Protein AF-A0A851SDL1-F1 (afdb_monomer_lite)

Secondary structure (DSSP, 8-state):
-EE-TTS-EEE--SS-S--------SSSS--EE----SS-TTSPPP-------PPPPPP---TT-HHHHHHHHHHHHHHHHHHHHHHHHHHHHHHHHHHH-

InterPro domains:
  IPR009038 GOLD domain [PF01105] (2-100)
  IPR009038 GOLD domain [PS50866] (1-53)
  IPR009038 GOLD domain [SM01190] (1-100)
  IPR015720 Transmembrane emp24 domain-containing protein [PTHR22811] (2-101)
  IPR036598 GOLD domain superfamily [SSF101576] (8-58)

Radius of gyration: 18.57 Å; chains: 1; bounding box: 46×24×51 Å

Organism: Certhia familiaris (NCBI:txid73333)

Sequence (101 aa):
QITGPDNKGIYKGDRESSGKYTFAAHMDGTYKFCFSNRMSTMTPKIVMFTIDIGEAPKGQDMETEAHQNKLEEMINELAVAMTAVKHEQEYMEVRERIHRA

Structure (mmCIF, N/CA/C/O backbone):
data_AF-A0A851SDL1-F1
#
_entry.id   AF-A0A851SDL1-F1
#
loop_
_atom_site.group_PDB
_atom_site.id
_atom_site.type_symbol
_atom_site.label_atom_id
_atom_site.label_alt_id
_atom_site.label_comp_id
_atom_site.label_asym_id
_atom_site.label_entity_id
_atom_site.label_seq_id
_atom_site.pdbx_PDB_ins_code
_atom_site.Cartn_x
_atom_site.Cartn_y
_atom_site.Cartn_z
_atom_site.occupancy
_atom_site.B_iso_or_equiv
_atom_site.auth_seq_id
_atom_site.auth_comp_id
_atom_site.auth_asym_id
_atom_site.auth_atom_id
_atom_site.pdbx_PDB_model_num
ATOM 1 N N . GLN A 1 1 ? -1.380 0.062 -9.451 1.00 93.94 1 GLN A N 1
ATOM 2 C CA . GLN A 1 1 ? -2.851 -0.027 -9.290 1.00 93.94 1 GLN A CA 1
ATOM 3 C C . GLN A 1 1 ? -3.160 -0.417 -7.855 1.00 93.94 1 GLN A C 1
ATOM 5 O O . GLN A 1 1 ? -2.455 -1.260 -7.317 1.00 93.94 1 GLN A O 1
ATOM 10 N N . ILE A 1 2 ? -4.197 0.173 -7.266 1.00 96.38 2 ILE A N 1
ATOM 11 C CA . ILE A 1 2 ? -4.714 -0.150 -5.933 1.00 96.38 2 ILE A CA 1
ATOM 12 C C . ILE A 1 2 ? -6.164 -0.610 -6.099 1.00 96.38 2 ILE A C 1
ATOM 14 O O . ILE A 1 2 ? -6.939 0.046 -6.802 1.00 96.38 2 ILE A O 1
ATOM 18 N N . THR A 1 3 ? -6.525 -1.737 -5.492 1.00 97.50 3 THR A N 1
ATOM 19 C CA . THR A 1 3 ? -7.894 -2.274 -5.511 1.00 97.50 3 THR A CA 1
ATOM 20 C C . THR A 1 3 ? -8.387 -2.560 -4.103 1.00 97.50 3 THR A C 1
ATOM 22 O O . THR A 1 3 ? -7.625 -3.089 -3.291 1.00 97.50 3 THR A O 1
ATOM 25 N N . GLY A 1 4 ? -9.651 -2.237 -3.845 1.00 96.00 4 GLY A N 1
ATOM 26 C CA . GLY A 1 4 ? -10.315 -2.515 -2.578 1.00 96.00 4 GLY A CA 1
ATOM 27 C C . GLY A 1 4 ? -10.751 -3.977 -2.418 1.00 96.00 4 GLY A C 1
ATOM 28 O O . GLY A 1 4 ? -10.596 -4.774 -3.354 1.00 96.00 4 GLY A O 1
ATOM 29 N N . PRO A 1 5 ? -11.320 -4.323 -1.249 1.00 97.12 5 PRO A N 1
ATOM 30 C CA . PRO A 1 5 ? -11.781 -5.680 -0.932 1.00 97.12 5 PRO A CA 1
ATOM 31 C C . PRO A 1 5 ? -12.901 -6.180 -1.858 1.00 97.12 5 PRO A C 1
ATOM 33 O O . PRO A 1 5 ? -13.023 -7.371 -2.129 1.00 97.12 5 PRO A O 1
AT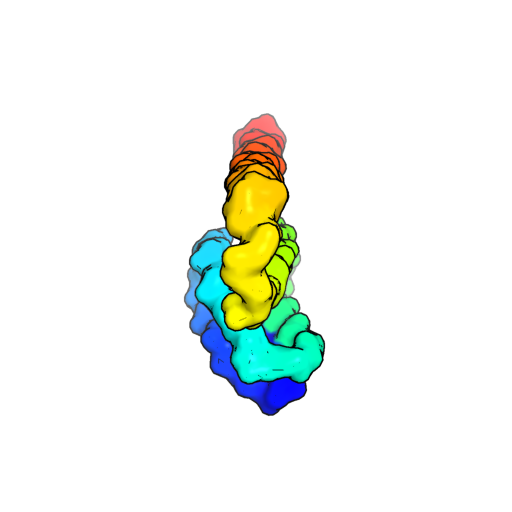OM 36 N N . ASP A 1 6 ? -13.680 -5.252 -2.406 1.00 96.25 6 ASP A N 1
ATOM 37 C CA . ASP A 1 6 ? -14.735 -5.444 -3.406 1.00 96.25 6 ASP A CA 1
ATOM 38 C C . ASP A 1 6 ? -14.206 -5.599 -4.848 1.00 96.25 6 ASP A C 1
ATOM 40 O O . ASP A 1 6 ? -14.982 -5.611 -5.803 1.00 96.25 6 ASP A O 1
ATOM 44 N N . ASN A 1 7 ? -12.884 -5.697 -5.032 1.00 93.75 7 ASN A N 1
ATOM 45 C CA . ASN A 1 7 ? -12.189 -5.635 -6.322 1.00 93.75 7 ASN A CA 1
ATOM 46 C C . ASN A 1 7 ? -12.394 -4.323 -7.097 1.00 93.75 7 ASN A C 1
ATOM 48 O O . ASN A 1 7 ? -12.007 -4.231 -8.269 1.00 93.75 7 ASN A O 1
ATOM 52 N N . LYS A 1 8 ? -12.938 -3.277 -6.467 1.00 94.62 8 LYS A N 1
ATOM 53 C CA . LYS A 1 8 ? -13.078 -1.973 -7.105 1.00 94.62 8 LYS A CA 1
ATOM 54 C C . LYS A 1 8 ? -11.716 -1.293 -7.199 1.00 94.62 8 LYS A C 1
ATOM 56 O O . LYS A 1 8 ? -10.923 -1.295 -6.258 1.00 94.62 8 LYS A O 1
ATOM 61 N N . GLY A 1 9 ? -11.425 -0.710 -8.360 1.00 94.75 9 GLY A N 1
ATOM 62 C CA . GLY A 1 9 ? -10.220 0.090 -8.557 1.00 94.75 9 GLY A CA 1
ATOM 63 C C . GLY A 1 9 ? -10.301 1.384 -7.756 1.00 94.75 9 GLY A C 1
ATOM 64 O O . GLY A 1 9 ? -11.173 2.205 -8.019 1.00 94.75 9 GLY A O 1
ATOM 65 N N . ILE A 1 10 ? -9.384 1.559 -6.808 1.00 96.00 10 ILE A N 1
ATOM 66 C CA . ILE A 1 10 ? -9.235 2.797 -6.030 1.00 96.00 10 ILE A CA 1
ATOM 67 C C . ILE A 1 10 ? -8.322 3.757 -6.784 1.00 96.00 10 ILE A C 1
ATOM 69 O O . ILE A 1 10 ? -8.594 4.948 -6.875 1.00 96.00 10 ILE A O 1
ATOM 73 N N . TYR A 1 11 ? -7.245 3.227 -7.366 1.00 95.75 11 TYR A N 1
ATOM 74 C CA . TYR A 1 11 ? -6.270 4.034 -8.082 1.00 95.75 11 TYR A CA 1
ATOM 75 C C . TYR A 1 11 ? -5.579 3.244 -9.199 1.00 95.75 11 TYR A C 1
ATOM 77 O O . TYR A 1 11 ? -5.251 2.060 -9.048 1.00 95.75 11 TYR A O 1
ATOM 85 N N . LYS A 1 12 ? -5.303 3.911 -10.323 1.00 94.88 12 LYS A N 1
ATOM 86 C CA . LYS A 1 12 ? -4.536 3.368 -11.447 1.00 94.88 12 LYS A CA 1
ATOM 87 C C . LYS A 1 12 ? -3.638 4.460 -12.037 1.00 94.88 12 LYS A C 1
ATOM 89 O O . LYS A 1 12 ? -4.147 5.438 -12.565 1.00 94.88 12 LYS A O 1
ATOM 94 N N . GLY A 1 13 ? -2.330 4.227 -11.989 1.00 93.06 13 GLY A N 1
ATOM 95 C CA . GLY A 1 13 ? -1.309 5.032 -12.656 1.00 93.06 13 GLY A CA 1
ATOM 96 C C . GLY A 1 13 ? -0.570 4.199 -13.691 1.00 93.06 13 GLY A C 1
ATOM 97 O O . GLY A 1 13 ? -0.198 3.054 -13.414 1.00 93.06 13 GLY A O 1
ATOM 98 N N . ASP A 1 14 ? -0.368 4.772 -14.873 1.00 92.25 14 ASP A N 1
ATOM 99 C CA . ASP A 1 14 ? 0.393 4.176 -15.967 1.00 92.25 14 ASP A CA 1
ATOM 100 C C . ASP A 1 14 ? 1.646 5.042 -16.225 1.00 92.25 14 ASP A C 1
ATOM 102 O O . ASP A 1 14 ? 1.546 6.257 -16.359 1.00 92.25 14 ASP A O 1
ATOM 106 N N . ARG A 1 15 ? 2.831 4.415 -16.333 1.00 90.50 15 ARG A N 1
ATOM 107 C CA . ARG A 1 15 ? 4.145 5.067 -16.591 1.00 90.50 15 ARG A CA 1
ATOM 108 C C . ARG A 1 15 ? 4.631 6.060 -15.521 1.00 90.50 15 ARG A C 1
ATOM 110 O O . ARG A 1 15 ? 5.327 7.016 -15.849 1.00 90.50 15 ARG A O 1
ATOM 117 N N . GLU A 1 16 ? 4.349 5.801 -14.252 1.00 91.44 16 GLU A N 1
ATOM 118 C CA . GLU A 1 16 ? 4.844 6.648 -13.161 1.00 91.44 16 GLU A CA 1
ATOM 119 C C . GLU A 1 16 ? 6.250 6.241 -12.701 1.00 91.44 16 GLU A C 1
ATOM 121 O O . GLU A 1 16 ? 6.554 5.052 -12.577 1.00 91.44 16 GLU A O 1
ATOM 126 N N . SER A 1 17 ? 7.109 7.235 -12.456 1.00 87.94 17 SER A N 1
ATOM 127 C CA . SER A 1 17 ? 8.447 7.053 -11.873 1.00 87.94 17 SER A CA 1
ATOM 128 C C . SER A 1 17 ? 8.448 7.151 -10.347 1.00 87.94 17 SER A C 1
ATOM 130 O O . SER A 1 17 ? 9.290 6.540 -9.697 1.00 87.94 17 SER A O 1
ATOM 132 N N . SER A 1 18 ? 7.524 7.929 -9.786 1.00 86.88 18 SER A N 1
ATOM 133 C CA . SER A 1 18 ? 7.321 8.141 -8.353 1.00 86.88 18 SER A CA 1
ATOM 134 C C . SER A 1 18 ? 5.900 8.657 -8.111 1.00 86.88 18 SER A C 1
ATOM 136 O O . SER A 1 18 ? 5.267 9.183 -9.027 1.00 86.88 18 SER A O 1
ATOM 138 N N . GLY A 1 19 ? 5.400 8.513 -6.884 1.00 88.31 19 GLY A N 1
ATOM 139 C CA . GLY A 1 19 ? 4.088 9.023 -6.497 1.00 88.31 19 GLY A CA 1
ATOM 140 C C . GLY A 1 19 ? 3.796 8.790 -5.018 1.00 88.31 19 GLY A C 1
ATOM 141 O O . GLY A 1 19 ? 4.313 7.843 -4.424 1.00 88.31 19 GLY A O 1
ATOM 142 N N . LYS A 1 20 ? 2.961 9.656 -4.437 1.00 88.88 20 LYS A N 1
ATOM 143 C CA . LYS A 1 20 ? 2.427 9.532 -3.076 1.00 88.88 20 LYS A CA 1
ATOM 144 C C . LYS A 1 20 ? 0.910 9.634 -3.147 1.00 88.88 20 LYS A C 1
ATOM 146 O O . LYS A 1 20 ? 0.385 10.585 -3.720 1.00 88.88 20 LYS A O 1
ATOM 151 N N . TYR A 1 21 ? 0.224 8.659 -2.561 1.00 90.69 21 TYR A N 1
ATOM 152 C CA . TYR A 1 21 ? -1.229 8.554 -2.625 1.00 90.69 21 TYR A CA 1
ATOM 153 C C . TYR A 1 21 ? -1.797 8.275 -1.240 1.00 90.69 21 TYR A C 1
ATOM 155 O O . TYR A 1 21 ? -1.330 7.374 -0.549 1.00 90.69 21 TYR A O 1
ATOM 163 N N . THR A 1 22 ? -2.833 9.025 -0.873 1.00 90.44 22 THR A N 1
ATOM 164 C CA . THR A 1 22 ? -3.582 8.848 0.373 1.00 90.44 22 THR A CA 1
ATOM 165 C C . THR A 1 22 ? -5.042 8.616 0.015 1.00 90.44 22 THR A C 1
ATOM 167 O O . THR A 1 22 ? -5.615 9.363 -0.777 1.00 90.44 22 THR A O 1
ATOM 170 N N . PHE A 1 23 ? -5.644 7.575 0.579 1.00 91.44 23 PHE A N 1
ATOM 171 C CA . PHE A 1 23 ? -7.063 7.281 0.420 1.00 91.44 23 PHE A CA 1
ATOM 172 C C . PHE A 1 23 ? -7.622 6.743 1.737 1.00 91.44 23 PHE A C 1
ATOM 174 O O . PHE A 1 23 ? -6.895 6.136 2.520 1.00 91.44 23 PHE A O 1
ATOM 181 N N . ALA A 1 24 ? -8.913 6.966 1.971 1.00 91.00 24 ALA A N 1
ATOM 182 C CA . ALA A 1 24 ? -9.622 6.370 3.094 1.00 91.00 24 ALA A CA 1
ATOM 183 C C . ALA A 1 24 ? -10.158 4.990 2.697 1.00 91.00 24 ALA A C 1
ATOM 185 O O . ALA A 1 24 ? -10.681 4.820 1.591 1.00 91.00 24 ALA A O 1
ATOM 186 N N . ALA A 1 25 ? -10.040 4.013 3.596 1.00 91.88 25 ALA A N 1
ATOM 187 C CA . ALA A 1 25 ? -10.664 2.709 3.421 1.00 91.88 25 ALA A CA 1
ATOM 188 C C . ALA A 1 25 ? -12.193 2.875 3.431 1.00 91.88 25 ALA A C 1
ATOM 190 O O . ALA A 1 25 ? -12.764 3.318 4.424 1.00 91.88 25 ALA A O 1
ATOM 191 N N . HIS A 1 26 ? -12.862 2.559 2.319 1.00 90.69 26 HIS A N 1
ATOM 192 C CA . HIS A 1 26 ? -14.320 2.703 2.198 1.00 90.69 26 HIS A CA 1
ATOM 193 C C . HIS A 1 26 ? -15.092 1.542 2.825 1.00 90.69 26 HIS A C 1
ATOM 195 O O . HIS A 1 26 ? -16.291 1.654 3.063 1.00 90.69 26 HIS A O 1
ATOM 201 N N . MET A 1 27 ? -14.413 0.420 3.042 1.00 92.19 27 MET A N 1
ATOM 202 C CA . MET A 1 27 ? -14.945 -0.762 3.704 1.00 92.19 27 MET A CA 1
ATOM 203 C C . MET A 1 27 ? -13.822 -1.569 4.349 1.00 92.19 27 MET A C 1
ATOM 205 O O . MET A 1 27 ? -12.663 -1.501 3.914 1.00 92.19 27 MET A O 1
ATOM 209 N N . ASP A 1 28 ? -14.197 -2.385 5.324 1.00 92.44 28 ASP A N 1
ATOM 210 C CA . ASP A 1 28 ? -13.292 -3.331 5.960 1.00 92.44 28 ASP A CA 1
ATOM 211 C C . ASP A 1 28 ? -12.904 -4.450 4.990 1.00 92.44 28 ASP A C 1
ATOM 213 O O . ASP A 1 28 ? -13.719 -4.957 4.213 1.00 92.44 28 ASP A O 1
ATOM 217 N N . GLY A 1 29 ? -11.636 -4.848 5.043 1.00 94.44 29 GLY A N 1
ATOM 218 C CA . GLY A 1 29 ? -11.112 -5.970 4.275 1.00 94.44 29 GLY A CA 1
ATOM 219 C C . GLY A 1 29 ? -9.719 -5.720 3.713 1.00 94.44 29 GLY A C 1
ATOM 220 O O . GLY A 1 29 ? -9.027 -4.766 4.063 1.00 94.44 29 GLY A O 1
ATOM 221 N N . THR A 1 30 ? -9.289 -6.611 2.821 1.00 95.38 30 THR A N 1
ATOM 222 C CA . THR A 1 30 ? -7.943 -6.579 2.243 1.00 95.38 30 THR A CA 1
ATOM 223 C C . THR A 1 30 ? -7.854 -5.641 1.042 1.00 95.38 30 THR A C 1
ATOM 225 O O . THR A 1 30 ? -8.520 -5.840 0.027 1.00 95.38 30 THR A O 1
ATOM 228 N N . TYR A 1 31 ? -6.944 -4.672 1.122 1.00 96.06 31 TYR A N 1
ATOM 229 C CA . TYR A 1 31 ? -6.570 -3.806 0.006 1.00 96.06 31 TYR A CA 1
ATOM 230 C C . TYR A 1 31 ? -5.346 -4.380 -0.710 1.00 96.06 31 TYR A C 1
ATOM 232 O O . TYR A 1 31 ? -4.393 -4.834 -0.078 1.00 96.06 31 TYR A O 1
ATOM 240 N N . LYS A 1 32 ? -5.359 -4.360 -2.045 1.00 96.62 32 LYS A N 1
ATOM 241 C CA . LYS A 1 32 ? -4.286 -4.921 -2.877 1.00 96.62 32 LYS A CA 1
ATOM 242 C C . LYS A 1 32 ? -3.576 -3.823 -3.659 1.00 96.62 32 LYS A C 1
ATOM 244 O O . LYS A 1 32 ? -4.194 -3.106 -4.445 1.00 96.62 32 LYS A O 1
ATOM 249 N N . PHE A 1 33 ? -2.259 -3.762 -3.490 1.00 96.12 33 PHE A N 1
ATOM 250 C CA . PHE A 1 33 ? -1.357 -2.838 -4.171 1.00 96.12 33 PHE A CA 1
ATOM 251 C C . PHE A 1 33 ? -0.534 -3.613 -5.207 1.00 96.12 33 PHE A C 1
ATOM 253 O O . PHE A 1 33 ? 0.171 -4.561 -4.874 1.00 96.12 33 PHE A O 1
ATOM 260 N N . CYS A 1 34 ? -0.646 -3.240 -6.482 1.00 95.19 34 CYS A N 1
ATOM 261 C CA . CYS A 1 34 ? 0.028 -3.910 -7.594 1.00 95.19 34 CYS A CA 1
ATOM 262 C C . CYS A 1 34 ? 0.952 -2.951 -8.352 1.00 95.19 34 CYS A C 1
ATOM 264 O O . CYS A 1 34 ? 0.489 -1.944 -8.902 1.00 95.19 34 CYS A O 1
ATOM 266 N N . PHE A 1 35 ? 2.223 -3.335 -8.483 1.00 94.56 35 PHE A N 1
ATOM 267 C CA . PHE A 1 35 ? 3.208 -2.707 -9.366 1.00 94.56 35 PHE A CA 1
ATOM 268 C C . PHE A 1 35 ? 3.420 -3.592 -10.596 1.00 94.56 35 PHE A C 1
ATOM 270 O O . PHE A 1 35 ? 3.588 -4.803 -10.472 1.00 94.56 35 PHE A O 1
ATOM 277 N N . SER A 1 36 ? 3.367 -3.012 -11.797 1.00 93.12 36 SER A N 1
ATOM 278 C CA . SER A 1 36 ? 3.408 -3.780 -13.045 1.00 93.12 36 SER A CA 1
ATOM 279 C C . SER A 1 36 ? 4.499 -3.279 -13.983 1.00 93.12 36 SER A C 1
ATOM 281 O O . SER A 1 36 ? 4.578 -2.089 -14.277 1.00 93.12 36 SER A O 1
ATOM 283 N N . ASN A 1 37 ? 5.304 -4.206 -14.505 1.00 91.75 37 ASN A N 1
ATOM 284 C CA . ASN A 1 37 ? 6.352 -3.930 -15.485 1.00 91.75 37 ASN A CA 1
ATOM 285 C C . ASN A 1 37 ? 5.957 -4.410 -16.897 1.00 91.75 37 ASN A C 1
ATOM 287 O O . ASN A 1 37 ? 6.653 -5.206 -17.520 1.00 91.75 37 ASN A O 1
ATOM 291 N N . ARG A 1 38 ? 4.803 -3.962 -17.406 1.00 85.62 38 ARG A N 1
ATOM 292 C CA . ARG A 1 38 ? 4.316 -4.376 -18.740 1.00 85.62 38 ARG A CA 1
ATOM 293 C C . ARG A 1 38 ? 5.096 -3.768 -19.907 1.00 85.62 38 ARG A C 1
ATOM 295 O O . ARG A 1 38 ? 5.118 -4.350 -20.980 1.00 85.62 38 ARG A O 1
ATOM 302 N N . MET A 1 39 ? 5.693 -2.593 -19.716 1.00 80.12 39 MET A N 1
ATOM 303 C CA . MET A 1 39 ? 6.287 -1.810 -20.809 1.00 80.12 39 MET A CA 1
ATOM 304 C C . MET A 1 39 ? 7.784 -2.083 -21.009 1.00 80.12 39 MET A C 1
ATOM 306 O O . MET A 1 39 ? 8.309 -1.845 -22.091 1.00 80.12 39 MET A O 1
ATOM 310 N N . SER A 1 40 ? 8.475 -2.578 -19.979 1.00 78.56 40 SER A N 1
ATOM 311 C CA . SER A 1 40 ? 9.916 -2.852 -20.014 1.00 78.56 40 SER A CA 1
ATOM 312 C C . SER A 1 40 ? 10.182 -4.268 -19.509 1.00 78.56 40 SER A C 1
ATOM 314 O O . SER A 1 40 ? 10.791 -4.459 -18.468 1.00 78.56 40 SER A O 1
ATOM 316 N N . THR A 1 41 ? 9.693 -5.276 -20.228 1.00 81.00 41 THR A N 1
ATOM 317 C CA . THR A 1 41 ? 9.787 -6.687 -19.807 1.00 81.00 41 THR A CA 1
ATOM 318 C C . THR A 1 41 ? 11.201 -7.265 -19.882 1.00 81.00 41 THR A C 1
ATOM 320 O O . THR A 1 41 ? 11.475 -8.260 -19.221 1.00 81.00 41 THR A O 1
ATOM 323 N N . MET A 1 42 ? 12.100 -6.646 -20.656 1.00 86.94 42 MET A N 1
ATOM 324 C CA . MET A 1 42 ? 13.480 -7.116 -20.835 1.00 86.94 42 MET A CA 1
ATOM 325 C C . MET A 1 42 ? 14.352 -6.903 -19.589 1.00 86.94 42 MET A C 1
ATOM 327 O O . MET A 1 42 ? 15.292 -7.658 -19.360 1.00 86.94 42 MET A O 1
ATOM 331 N N . THR A 1 43 ? 14.057 -5.883 -18.779 1.00 84.12 43 THR A N 1
ATOM 332 C CA . THR A 1 43 ? 14.837 -5.547 -17.583 1.00 84.12 43 THR A CA 1
ATOM 333 C C . THR A 1 43 ? 13.940 -5.500 -16.346 1.00 84.12 43 THR A C 1
ATOM 335 O O . THR A 1 43 ? 12.835 -4.949 -16.401 1.00 84.12 43 THR A O 1
ATOM 338 N N . PRO A 1 44 ? 14.370 -6.075 -15.207 1.00 86.06 44 PRO A N 1
ATOM 339 C CA . PRO A 1 44 ? 13.608 -5.980 -13.971 1.00 86.06 44 PRO A CA 1
ATOM 340 C C . PRO A 1 44 ? 13.538 -4.522 -13.504 1.00 86.06 44 PRO A C 1
ATOM 342 O O . PRO A 1 44 ? 14.507 -3.771 -13.616 1.00 86.06 44 PRO A O 1
ATOM 345 N N . LYS A 1 45 ? 12.385 -4.122 -12.958 1.00 88.44 45 LYS A N 1
ATOM 346 C CA . LYS A 1 45 ? 12.213 -2.817 -12.312 1.00 88.44 45 LYS A CA 1
ATOM 347 C C . LYS A 1 45 ? 12.296 -2.979 -10.806 1.00 88.44 45 LYS A C 1
ATOM 349 O O . LYS A 1 45 ? 11.559 -3.776 -10.231 1.00 88.44 45 LYS A O 1
ATOM 354 N N . ILE A 1 46 ? 13.167 -2.191 -10.192 1.00 85.88 46 ILE A N 1
ATOM 355 C CA . ILE A 1 46 ? 13.251 -2.066 -8.742 1.00 85.88 46 ILE A CA 1
ATOM 356 C C . ILE A 1 46 ? 12.283 -0.957 -8.335 1.00 85.88 46 ILE A C 1
ATOM 358 O O . ILE A 1 46 ? 12.362 0.156 -8.854 1.00 85.88 46 ILE A O 1
ATOM 362 N N . VAL A 1 47 ? 11.347 -1.277 -7.444 1.00 89.44 47 VAL A N 1
ATOM 363 C CA . VAL A 1 47 ? 10.374 -0.324 -6.903 1.00 89.44 47 VAL A CA 1
ATOM 364 C C . VAL A 1 47 ? 10.560 -0.279 -5.397 1.00 89.44 47 VAL A C 1
ATOM 366 O O . VAL A 1 47 ? 10.408 -1.297 -4.726 1.00 89.44 47 VAL A O 1
ATOM 369 N N . MET A 1 48 ? 10.881 0.902 -4.882 1.00 87.12 48 MET A N 1
ATOM 370 C CA . MET A 1 48 ? 10.809 1.186 -3.455 1.00 87.12 48 MET A CA 1
ATOM 371 C C . MET A 1 48 ? 9.429 1.739 -3.142 1.00 87.12 48 MET A C 1
ATOM 373 O O . MET A 1 48 ? 8.953 2.637 -3.838 1.00 87.12 48 MET A O 1
ATOM 377 N N . PHE A 1 49 ? 8.784 1.196 -2.121 1.00 90.56 49 PHE A N 1
ATOM 378 C CA . PHE A 1 49 ? 7.472 1.650 -1.698 1.00 90.56 49 PHE A CA 1
ATOM 379 C C . PHE A 1 49 ? 7.315 1.462 -0.196 1.00 90.56 49 PHE A C 1
ATOM 381 O O . PHE A 1 49 ? 7.856 0.518 0.380 1.00 90.56 49 PHE A O 1
ATOM 388 N N . THR A 1 50 ? 6.507 2.335 0.388 1.00 89.44 50 THR A N 1
ATOM 389 C CA . THR A 1 50 ? 6.080 2.253 1.780 1.00 89.44 50 THR A CA 1
ATOM 390 C C . THR A 1 50 ? 4.567 2.399 1.821 1.00 89.44 50 THR A C 1
ATOM 392 O O . THR A 1 50 ? 3.984 3.101 0.991 1.00 89.44 50 THR A O 1
ATOM 395 N N . ILE A 1 51 ? 3.923 1.685 2.740 1.00 91.00 51 ILE A N 1
ATOM 396 C CA . ILE A 1 51 ? 2.477 1.739 2.942 1.00 91.00 51 ILE A CA 1
ATOM 397 C C . ILE A 1 51 ? 2.245 2.136 4.390 1.00 91.00 51 ILE A C 1
ATOM 399 O O . ILE A 1 51 ? 2.514 1.351 5.296 1.00 91.00 51 ILE A O 1
ATOM 403 N N . ASP A 1 52 ? 1.724 3.343 4.573 1.00 88.56 52 ASP A N 1
ATOM 404 C CA . ASP A 1 52 ? 1.347 3.872 5.876 1.00 88.56 52 ASP A CA 1
ATOM 405 C C . ASP A 1 52 ? -0.147 3.630 6.097 1.00 88.56 52 ASP A C 1
ATOM 407 O O . ASP A 1 52 ? -0.983 4.065 5.301 1.00 88.56 52 ASP A O 1
ATOM 411 N N . ILE A 1 53 ? -0.484 2.913 7.168 1.00 88.00 53 ILE A N 1
ATOM 412 C CA . ILE A 1 53 ? -1.869 2.658 7.572 1.00 88.00 53 ILE A CA 1
ATOM 413 C C . ILE A 1 53 ? -2.149 3.528 8.794 1.00 88.00 53 ILE A C 1
ATOM 415 O O . ILE A 1 53 ? -1.566 3.314 9.854 1.00 88.00 53 ILE A O 1
ATOM 419 N N . GLY A 1 54 ? -3.012 4.529 8.621 1.00 82.19 54 GLY A N 1
ATOM 420 C CA . GLY A 1 54 ? -3.489 5.365 9.720 1.00 82.19 54 GLY A CA 1
ATOM 421 C C . GLY A 1 54 ? -4.553 4.658 10.560 1.00 82.19 54 GLY A C 1
ATOM 422 O O . GLY A 1 54 ? -5.187 3.703 10.106 1.00 82.19 54 GLY A O 1
ATOM 423 N N . GLU A 1 55 ? -4.767 5.149 11.778 1.00 75.31 55 GLU A N 1
ATOM 424 C CA . GLU A 1 55 ? -5.875 4.693 12.617 1.00 75.31 55 GLU A CA 1
ATOM 425 C C . GLU A 1 55 ? -7.218 5.192 12.074 1.00 75.31 55 GLU A C 1
ATOM 427 O O . GLU A 1 55 ? -7.322 6.282 11.502 1.00 75.31 55 GLU A O 1
ATOM 432 N N . ALA A 1 56 ? -8.266 4.387 12.264 1.00 68.88 56 ALA A N 1
ATOM 433 C CA . ALA A 1 56 ? -9.623 4.847 12.019 1.00 68.88 56 ALA A CA 1
ATOM 434 C C . ALA A 1 56 ? -9.950 5.990 12.998 1.00 68.88 56 ALA A C 1
ATOM 436 O O . ALA A 1 56 ? -9.601 5.884 14.178 1.00 68.88 56 ALA A O 1
ATOM 437 N N . PRO A 1 57 ? -10.625 7.067 12.554 1.00 65.69 57 PRO A N 1
ATOM 438 C CA . PRO A 1 57 ? -11.052 8.120 13.463 1.00 65.69 57 PRO A CA 1
ATOM 439 C C . PRO A 1 57 ? -11.933 7.506 14.555 1.00 65.69 57 PRO A C 1
ATOM 441 O O . PRO A 1 57 ? -12.962 6.893 14.259 1.00 65.69 57 PRO A O 1
ATOM 444 N N . LYS A 1 58 ? -11.512 7.636 15.820 1.00 62.53 58 LYS A N 1
ATOM 445 C CA . LYS A 1 58 ? -12.321 7.208 16.965 1.00 62.53 58 LYS A CA 1
ATOM 446 C C . LYS A 1 58 ? -13.605 8.042 16.955 1.00 62.53 58 LYS A C 1
ATOM 448 O O . LYS A 1 58 ? -13.545 9.269 16.881 1.00 62.53 58 LYS A O 1
ATOM 453 N N . GLY A 1 59 ? -14.759 7.373 16.952 1.00 54.00 59 GLY A N 1
ATOM 454 C CA . GLY A 1 59 ? -16.058 8.037 17.037 1.00 54.00 59 GLY A CA 1
ATOM 455 C C . GLY A 1 59 ? -16.102 8.954 18.258 1.00 54.00 59 GLY A C 1
ATOM 456 O O . GLY A 1 59 ? -15.545 8.615 19.301 1.00 54.00 59 GLY A O 1
ATOM 457 N N . GLN A 1 60 ? -16.714 10.129 18.102 1.00 49.72 60 GLN A N 1
ATOM 458 C CA . GLN A 1 60 ? -16.918 11.104 19.171 1.00 49.72 60 GLN A CA 1
ATOM 459 C C . GLN A 1 60 ? -17.858 10.531 20.237 1.00 49.72 60 GLN A C 1
ATOM 461 O O . GLN A 1 60 ? -19.038 10.853 20.251 1.00 49.72 60 GLN A O 1
ATOM 466 N N . ASP A 1 61 ? -17.339 9.704 21.134 1.00 52.50 61 ASP A N 1
ATOM 467 C CA . ASP A 1 61 ? -18.018 9.372 22.374 1.00 52.50 61 ASP A CA 1
ATOM 468 C C . ASP A 1 61 ? -17.141 9.818 23.549 1.00 52.50 61 ASP A C 1
ATOM 470 O O . ASP A 1 61 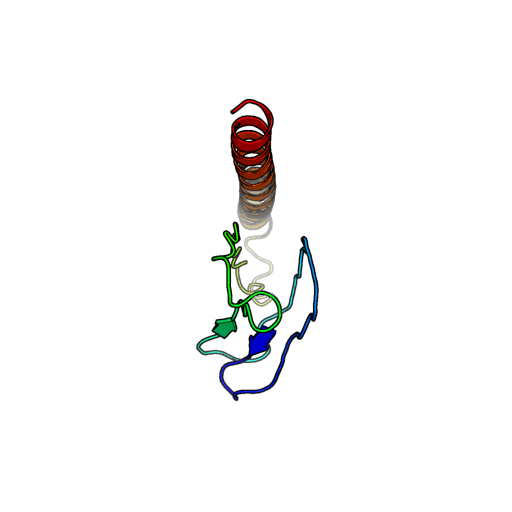? -15.978 9.440 23.665 1.00 52.50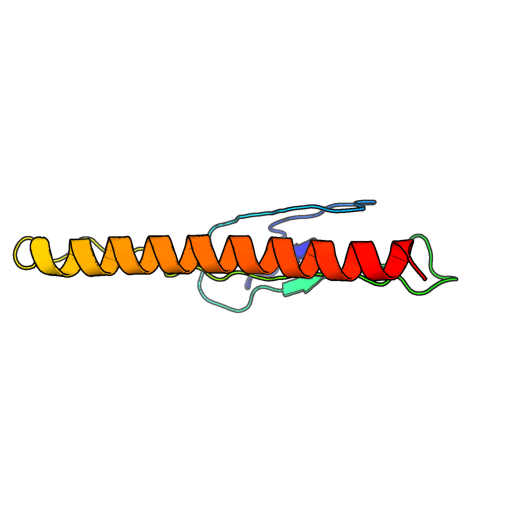 61 ASP A O 1
ATOM 474 N N . MET A 1 62 ? -17.772 10.588 24.441 1.00 47.56 62 MET A N 1
ATOM 475 C CA . MET A 1 62 ? -17.364 10.946 25.808 1.00 47.56 62 MET A CA 1
ATOM 476 C C . MET A 1 62 ? -16.647 12.294 26.001 1.00 47.56 62 MET A C 1
ATOM 478 O O . MET A 1 62 ? -15.428 12.408 26.118 1.00 47.56 62 MET A O 1
ATOM 482 N N . GLU A 1 63 ? -17.478 13.321 26.210 1.00 51.50 63 GLU A N 1
ATOM 483 C CA . GLU A 1 63 ? -17.173 14.668 26.723 1.00 51.50 63 GLU A CA 1
ATOM 484 C C . GLU A 1 63 ? -16.540 14.704 28.141 1.00 51.50 63 GLU A C 1
ATOM 486 O O . GLU A 1 63 ? -16.542 15.746 28.791 1.00 51.50 63 GLU A O 1
ATOM 491 N N . THR A 1 64 ? -15.985 13.605 28.666 1.00 50.84 64 THR A N 1
ATOM 492 C CA . THR A 1 64 ? -15.493 13.533 30.061 1.00 50.84 64 THR A CA 1
ATOM 493 C C . THR A 1 64 ? -13.986 13.266 30.209 1.00 50.84 64 THR A C 1
ATOM 495 O O . THR A 1 64 ? -13.457 13.449 31.301 1.00 50.84 64 THR A O 1
ATOM 498 N N . GLU A 1 65 ? -13.257 12.960 29.125 1.00 52.69 65 GLU A N 1
ATOM 499 C CA . GLU A 1 65 ? -11.806 12.644 29.136 1.00 52.69 65 GLU A CA 1
ATOM 500 C C . GLU A 1 65 ? -10.944 13.607 28.283 1.00 52.69 65 GLU A C 1
ATOM 502 O O . GLU A 1 65 ? -9.829 13.299 27.859 1.00 52.69 65 GLU A O 1
ATOM 507 N N . ALA A 1 66 ? -11.445 14.816 28.021 1.00 56.41 66 ALA A N 1
ATOM 508 C CA . ALA A 1 66 ? -10.916 15.724 26.996 1.00 56.41 66 ALA A CA 1
ATOM 509 C C . ALA A 1 66 ? -9.431 16.138 27.143 1.00 56.41 66 ALA A C 1
ATOM 511 O O . ALA A 1 66 ? -8.806 16.525 26.156 1.00 56.41 66 ALA A O 1
ATOM 512 N N . HIS A 1 67 ? -8.842 16.081 28.345 1.00 54.84 67 HIS A N 1
ATOM 513 C CA . HIS A 1 67 ? -7.459 16.531 28.569 1.00 54.84 67 HIS A CA 1
ATOM 514 C C . HIS A 1 67 ? -6.392 15.445 28.365 1.00 54.84 67 HIS A C 1
ATOM 516 O O . HIS A 1 67 ? -5.325 15.760 27.837 1.00 54.84 67 HIS A O 1
ATOM 522 N N . GLN A 1 68 ? -6.652 14.193 28.760 1.00 58.50 68 GLN A N 1
ATOM 523 C CA . GLN A 1 68 ? -5.708 13.087 28.531 1.00 58.50 68 GLN A CA 1
ATOM 524 C C . GLN A 1 68 ? -5.742 12.639 27.067 1.00 58.50 68 GLN A C 1
ATOM 526 O O . GLN A 1 68 ? -4.685 12.503 26.452 1.00 58.50 68 GLN A O 1
ATOM 531 N N . ASN A 1 69 ? -6.936 12.590 26.469 1.00 69.06 69 ASN A N 1
ATOM 532 C CA . ASN A 1 69 ? -7.109 12.238 25.059 1.00 69.06 69 ASN A CA 1
ATOM 533 C C . ASN A 1 69 ? -6.397 13.215 24.113 1.00 69.06 69 ASN A C 1
ATOM 535 O O . ASN A 1 69 ? -5.823 12.790 23.118 1.00 69.06 69 ASN A O 1
ATOM 539 N N . LYS A 1 70 ? -6.343 14.511 24.448 1.00 77.81 70 LYS A N 1
ATOM 540 C CA . LYS A 1 70 ? -5.658 15.512 23.617 1.00 77.81 70 LYS A CA 1
ATOM 541 C C . LYS A 1 70 ? -4.134 15.369 23.627 1.00 77.81 70 LYS A C 1
ATOM 543 O O . LYS A 1 70 ? -3.482 15.650 22.625 1.00 77.81 70 LYS A O 1
ATOM 548 N N . LEU A 1 71 ? -3.545 14.962 24.755 1.00 79.62 71 LEU A N 1
ATOM 549 C CA . LEU A 1 71 ? -2.106 14.696 24.812 1.00 79.62 71 LEU A CA 1
ATOM 550 C C . LEU A 1 71 ? -1.760 13.437 24.012 1.00 79.62 71 LEU A C 1
ATOM 552 O O . LEU A 1 71 ? -0.796 13.459 23.252 1.00 79.62 71 LEU A O 1
ATOM 556 N N . GLU A 1 72 ? -2.556 12.375 24.148 1.00 79.31 72 GLU A N 1
ATOM 557 C CA . GLU A 1 72 ? -2.396 11.152 23.354 1.00 79.31 72 GLU A CA 1
ATOM 558 C C . GLU A 1 72 ? -2.561 11.415 21.854 1.00 79.31 72 GLU A C 1
ATOM 560 O O . GLU A 1 72 ? -1.748 10.948 21.060 1.00 79.31 72 GLU A O 1
ATOM 565 N N . GLU A 1 73 ? -3.547 12.223 21.463 1.00 80.69 73 GLU A N 1
ATOM 566 C CA . GLU A 1 73 ? -3.761 12.640 20.076 1.00 80.69 73 GLU A CA 1
ATOM 567 C C . GLU A 1 73 ? -2.535 13.372 19.513 1.00 80.69 73 GLU A C 1
ATOM 569 O O . GLU A 1 73 ? -2.004 12.966 18.483 1.00 80.69 73 GLU A O 1
ATOM 574 N N . MET A 1 74 ? -2.002 14.373 20.227 1.00 84.50 74 MET A N 1
ATOM 575 C CA . MET A 1 74 ? -0.787 15.081 19.799 1.00 84.50 74 MET A CA 1
ATOM 576 C C . MET A 1 74 ? 0.442 14.162 19.717 1.00 84.50 74 MET A C 1
ATOM 578 O O . MET A 1 74 ? 1.281 14.327 18.830 1.00 84.50 74 MET A O 1
ATOM 582 N N . ILE A 1 75 ? 0.575 13.200 20.637 1.00 86.38 75 ILE A N 1
ATOM 583 C CA . ILE A 1 75 ? 1.661 12.208 20.602 1.00 86.38 75 ILE A CA 1
ATOM 584 C C . ILE A 1 75 ? 1.520 11.315 19.365 1.00 86.38 75 ILE A C 1
ATOM 586 O O . ILE A 1 75 ? 2.514 11.070 18.679 1.00 86.38 75 ILE A O 1
ATOM 590 N N . ASN A 1 76 ? 0.303 10.872 19.048 1.00 83.06 76 ASN A N 1
ATOM 591 C CA . ASN A 1 76 ? 0.027 10.055 17.870 1.00 83.06 76 ASN A CA 1
ATOM 592 C C . ASN A 1 76 ? 0.282 10.830 16.573 1.00 83.06 76 ASN A C 1
ATOM 594 O O . ASN A 1 76 ? 0.953 10.317 15.678 1.00 83.06 76 ASN A O 1
ATOM 598 N N . GLU A 1 77 ? -0.165 12.084 16.482 1.00 84.69 77 GLU A N 1
ATOM 599 C CA . GLU A 1 77 ? 0.125 12.958 15.341 1.00 84.69 77 GLU A CA 1
ATOM 600 C C . GLU A 1 77 ? 1.633 13.145 15.139 1.00 84.69 77 GLU A C 1
ATOM 602 O O . GLU A 1 77 ? 2.140 13.005 14.021 1.00 84.69 77 GLU A O 1
ATOM 607 N N . LEU A 1 78 ? 2.375 13.400 16.2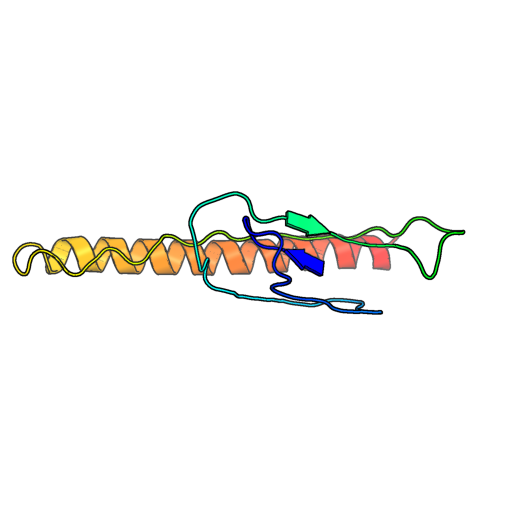21 1.00 88.50 78 LEU A N 1
ATOM 608 C CA . LEU A 1 78 ? 3.828 13.525 16.170 1.00 88.50 78 LEU A CA 1
ATOM 609 C C . LEU A 1 78 ? 4.493 12.214 15.729 1.00 88.50 78 LEU A C 1
ATOM 611 O O . LEU A 1 78 ? 5.419 12.242 14.917 1.00 88.50 78 LEU A O 1
ATOM 615 N N . ALA A 1 79 ? 4.024 11.067 16.224 1.00 87.19 79 ALA A N 1
ATOM 616 C CA . ALA A 1 79 ? 4.539 9.756 15.839 1.00 87.19 79 ALA A CA 1
ATOM 617 C C . ALA A 1 79 ? 4.314 9.465 14.344 1.00 87.19 79 ALA A C 1
ATOM 619 O O . ALA A 1 79 ? 5.226 8.983 13.663 1.00 87.19 79 ALA A O 1
ATOM 620 N N . VAL A 1 80 ? 3.141 9.820 13.808 1.00 85.25 80 VAL A N 1
ATOM 621 C CA . VAL A 1 80 ? 2.831 9.713 12.374 1.00 85.25 80 VAL A CA 1
ATOM 622 C C . VAL A 1 80 ? 3.738 10.636 11.557 1.00 85.25 80 VAL A C 1
ATOM 624 O O . VAL A 1 80 ? 4.343 10.195 10.576 1.00 85.25 80 VAL A O 1
ATOM 627 N N . ALA A 1 81 ? 3.904 11.892 11.978 1.00 87.25 81 ALA A N 1
ATOM 628 C CA . ALA A 1 81 ? 4.778 12.846 11.298 1.00 87.25 81 ALA A CA 1
ATOM 629 C C . ALA A 1 81 ? 6.248 12.387 11.293 1.00 87.25 81 ALA A C 1
ATOM 631 O O . ALA A 1 81 ? 6.920 12.459 10.264 1.00 87.25 81 ALA A O 1
ATOM 632 N N . MET A 1 82 ? 6.744 11.861 12.415 1.00 90.19 82 MET A N 1
ATOM 633 C CA . MET A 1 82 ? 8.114 11.356 12.535 1.00 90.19 82 MET A CA 1
ATOM 634 C C . MET A 1 82 ? 8.345 10.112 11.667 1.00 90.19 82 MET A C 1
ATOM 636 O O . MET A 1 82 ? 9.387 9.988 11.023 1.00 90.19 82 MET A O 1
ATOM 640 N N . THR A 1 83 ? 7.355 9.217 11.597 1.00 87.38 83 THR A N 1
ATOM 641 C CA . THR A 1 83 ? 7.371 8.055 10.695 1.00 87.38 83 THR A CA 1
ATOM 642 C C . THR A 1 83 ? 7.469 8.493 9.234 1.00 8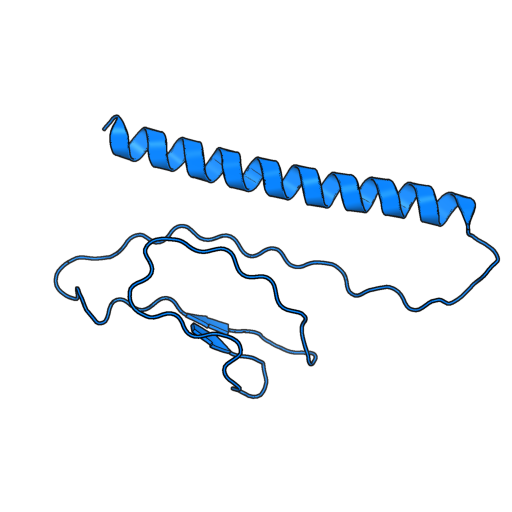7.38 83 THR A C 1
ATOM 644 O O . THR A 1 83 ? 8.308 7.986 8.492 1.00 87.38 83 THR A O 1
ATOM 647 N N . ALA A 1 84 ? 6.696 9.508 8.837 1.00 84.81 84 ALA A N 1
ATOM 648 C CA . ALA A 1 84 ? 6.769 10.058 7.488 1.00 84.81 84 ALA A CA 1
ATOM 649 C C . ALA A 1 84 ? 8.158 10.644 7.165 1.00 84.81 84 ALA A C 1
ATOM 651 O O . ALA A 1 84 ? 8.690 10.393 6.085 1.00 84.81 84 ALA A O 1
ATOM 652 N N . VAL A 1 85 ? 8.781 11.375 8.101 1.00 90.25 85 VAL A N 1
ATOM 653 C CA . VAL A 1 85 ? 10.152 11.900 7.932 1.00 90.25 85 VAL A CA 1
ATOM 654 C C . VAL A 1 85 ? 11.166 10.768 7.775 1.00 90.25 85 VAL A C 1
ATOM 656 O O . VAL A 1 85 ? 12.042 10.843 6.914 1.00 90.25 85 VAL A O 1
ATOM 659 N N . LYS A 1 86 ? 11.040 9.705 8.575 1.00 89.62 86 LYS A N 1
ATOM 660 C CA . LYS A 1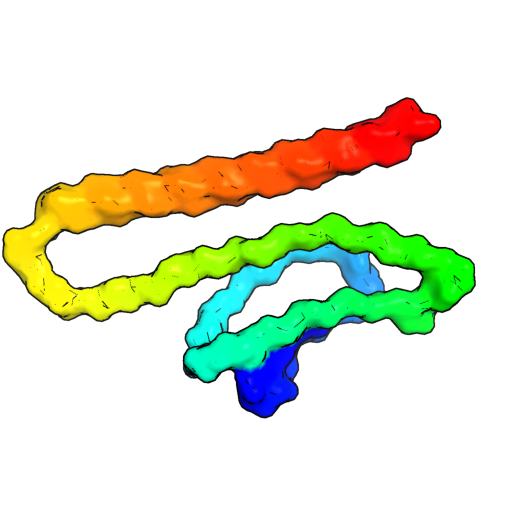 86 ? 11.916 8.533 8.489 1.00 89.62 86 LYS A CA 1
ATOM 661 C C . LYS A 1 86 ? 11.843 7.877 7.106 1.00 89.62 86 LYS A C 1
ATOM 663 O O . LYS A 1 86 ? 12.883 7.583 6.524 1.00 89.62 86 LYS A O 1
ATOM 668 N N . HIS A 1 87 ? 10.642 7.698 6.557 1.00 86.06 87 HIS A N 1
ATOM 669 C CA . HIS A 1 87 ? 10.470 7.113 5.224 1.00 86.06 87 HIS A CA 1
ATOM 670 C C . HIS A 1 87 ? 11.125 7.957 4.119 1.00 86.06 87 HIS A C 1
ATOM 672 O O . HIS A 1 87 ? 11.765 7.407 3.223 1.00 86.06 87 HIS A O 1
ATOM 678 N N . GLU A 1 88 ? 11.039 9.288 4.202 1.00 85.25 88 GLU A N 1
ATOM 679 C CA . GLU A 1 88 ? 11.727 10.184 3.258 1.00 85.25 88 GLU A CA 1
ATOM 680 C C . GLU A 1 88 ? 13.258 10.089 3.380 1.00 85.25 88 GLU A C 1
ATOM 682 O O . GLU A 1 88 ? 13.965 10.094 2.370 1.00 85.25 88 GLU A O 1
ATOM 687 N N . GLN A 1 89 ? 13.792 9.946 4.597 1.00 88.75 89 GLN A N 1
ATOM 688 C CA . GLN A 1 89 ? 15.230 9.739 4.804 1.00 88.75 89 GLN A CA 1
ATOM 689 C C . GLN A 1 89 ? 15.709 8.412 4.206 1.00 88.75 89 GLN A C 1
ATOM 691 O O . GLN A 1 89 ? 16.686 8.405 3.459 1.00 88.75 89 GLN A O 1
ATOM 696 N N . GLU A 1 90 ? 15.000 7.309 4.459 1.00 87.06 90 GLU A N 1
ATOM 697 C CA . GLU A 1 90 ? 15.322 5.995 3.882 1.00 87.06 90 GLU A CA 1
ATOM 698 C C . GLU A 1 90 ? 15.296 6.029 2.344 1.00 87.06 90 GLU A C 1
ATOM 700 O O . GLU A 1 90 ? 16.181 5.476 1.684 1.00 87.06 90 GLU A O 1
ATOM 705 N N . TYR A 1 91 ? 14.322 6.732 1.756 1.00 83.94 91 TYR A N 1
ATOM 706 C CA . TYR A 1 91 ? 14.273 6.958 0.313 1.00 83.94 91 TYR A CA 1
ATOM 707 C C . TYR A 1 91 ? 15.507 7.722 -0.195 1.00 83.94 91 TYR A C 1
ATOM 709 O O . TYR A 1 91 ? 16.125 7.314 -1.186 1.00 83.94 91 TYR A O 1
ATOM 717 N N . MET A 1 92 ? 15.894 8.805 0.485 1.00 85.62 92 MET A N 1
ATOM 718 C CA . MET A 1 92 ? 17.057 9.614 0.111 1.00 85.62 92 MET A CA 1
ATOM 719 C C . MET A 1 92 ? 18.371 8.836 0.225 1.00 85.62 92 MET A C 1
ATOM 721 O O . MET A 1 92 ? 19.194 8.923 -0.686 1.00 85.62 92 MET A O 1
ATOM 725 N N . GLU A 1 93 ? 18.551 8.030 1.273 1.00 88.00 93 GLU A N 1
ATOM 726 C CA . GLU A 1 93 ? 19.742 7.192 1.445 1.00 88.00 93 GLU A CA 1
ATOM 727 C C . GLU A 1 93 ? 19.904 6.181 0.307 1.00 88.00 93 GLU A C 1
ATOM 729 O O . GLU A 1 93 ? 20.997 6.018 -0.243 1.00 88.00 93 GLU A O 1
ATOM 734 N N . VAL A 1 94 ? 18.823 5.495 -0.078 1.00 83.06 94 VAL A N 1
ATOM 735 C CA . VAL A 1 94 ? 18.900 4.518 -1.172 1.00 83.06 94 VAL A CA 1
ATOM 736 C C . VAL A 1 94 ? 19.127 5.213 -2.507 1.00 83.06 94 VAL A C 1
ATOM 738 O O . VAL A 1 94 ? 19.947 4.754 -3.306 1.00 83.06 94 VAL A O 1
ATOM 741 N N . ARG A 1 95 ? 18.470 6.353 -2.739 1.00 82.50 95 ARG A N 1
ATOM 742 C CA . ARG A 1 95 ? 18.711 7.171 -3.929 1.00 82.50 95 ARG A CA 1
ATOM 743 C C . ARG A 1 95 ? 20.172 7.617 -4.013 1.00 82.50 95 ARG A C 1
ATOM 745 O O . ARG A 1 95 ? 20.775 7.521 -5.080 1.00 82.50 95 ARG A O 1
ATOM 752 N N . GLU A 1 96 ? 20.754 8.067 -2.906 1.00 86.69 96 GLU A N 1
ATOM 753 C CA . GLU A 1 96 ? 22.157 8.471 -2.853 1.00 86.69 96 GLU A CA 1
ATOM 754 C C . GLU A 1 96 ? 23.102 7.293 -3.128 1.00 86.69 96 GLU A C 1
ATOM 756 O O . GLU A 1 96 ? 24.033 7.443 -3.920 1.00 86.69 96 GLU A O 1
ATOM 761 N N . ARG A 1 97 ? 22.841 6.105 -2.562 1.00 83.44 97 ARG A N 1
ATOM 762 C CA . ARG A 1 97 ? 23.630 4.891 -2.851 1.00 83.44 97 ARG A CA 1
ATOM 763 C C . ARG A 1 97 ? 23.618 4.524 -4.332 1.00 83.44 97 ARG A C 1
ATOM 765 O O . ARG A 1 97 ? 24.664 4.175 -4.860 1.00 83.44 97 ARG A O 1
ATOM 772 N N . ILE A 1 98 ? 22.467 4.623 -5.000 1.00 79.56 98 ILE A N 1
ATOM 773 C CA . ILE A 1 98 ? 22.351 4.328 -6.439 1.00 79.56 98 ILE A CA 1
ATOM 774 C C . ILE A 1 98 ? 23.127 5.347 -7.283 1.00 79.56 98 ILE A C 1
ATOM 776 O O . ILE A 1 98 ? 23.697 4.974 -8.299 1.00 79.56 98 ILE A O 1
ATOM 780 N N . HIS A 1 99 ? 23.150 6.623 -6.886 1.00 78.31 99 HIS A N 1
ATOM 781 C CA . HIS A 1 99 ? 23.866 7.666 -7.629 1.00 78.31 99 HIS A CA 1
ATOM 782 C C . HIS A 1 99 ? 25.375 7.718 -7.349 1.00 78.31 99 HIS A C 1
ATOM 784 O O . HIS A 1 99 ? 26.111 8.262 -8.170 1.00 78.31 99 HIS A O 1
ATOM 790 N N . ARG A 1 100 ? 25.834 7.222 -6.192 1.00 80.00 100 ARG A N 1
ATOM 791 C CA . ARG A 1 100 ? 27.261 7.174 -5.823 1.00 80.00 100 ARG A CA 1
ATOM 792 C C . ARG A 1 100 ? 27.972 5.879 -6.241 1.00 80.00 100 ARG A C 1
ATOM 794 O O . ARG A 1 100 ? 29.201 5.875 -6.228 1.00 80.00 100 ARG A O 1
ATOM 801 N N . ALA A 1 101 ? 27.231 4.807 -6.526 1.00 56.50 101 ALA A N 1
ATOM 802 C CA . ALA A 1 101 ? 27.759 3.544 -7.052 1.00 56.50 101 ALA A CA 1
ATOM 803 C C . ALA A 1 101 ? 28.076 3.649 -8.550 1.00 56.50 101 ALA A C 1
ATOM 805 O O . ALA A 1 101 ? 29.068 3.012 -8.968 1.00 56.50 101 ALA A O 1
#

Foldseek 3Di:
DKAAPVRHDPDDDDPDPDDDDDDDRPDDDDMDDDDDDPPCVVDDDDDDDDDDDDDDPDPPDDPPCVPVVVVVVVVSVVVSVVVVVVSVVVVVVVVVVVVVD

pLDDT: mean 83.81, std 12.59, range [47.56, 97.5]

=== Feature glossary ===
Legend for the data blocks above and below:

— What the protein is —

Sequence gives the chain of amino acids in standard one-letter code (A=alanine, C=cysteine, …, Y=tyrosine), read N→C. It is the only feature that is directly encoded by the gene; all structural features are derived from the folded form of this sequence.

The annotation block draws on four external resources. InterPro: which protein families and domains the sequence belongs to. GO: standardized terms for what the protein does, what process it participates in, and where in the cell it acts. CATH: which structural fold it has in the CATH hierarchy. Organism: the species of origin.

— Where its atoms are —

Atomic coordinates in PDBx/mmCIF format — the same representation the Protein Data Bank distributes. Each line of the _atom_site loop places one backbone atom in Cartesian space (units: ångströms, origin: arbitrary).

Six rendered views show the 3D structure from the faces of a cube — i.e. along ±x, ±y, ±z. Rendering representation is drawn randomly per protein from cartoon (secondary-structure ribbons), sticks (backbone bonds), or molecular surface; coloring is either N→C rainbow (blue at the N-terminus through red at the C-terminus) or one color per chain.

— Local backbone conformation —

DSSP 8-state secondary structure assigns each residue one of H (α-helix), G (3₁₀-helix), I (π-helix), E (extended β-strand), B (isolated β-bridge), T (hydrogen-bonded turn), S (bend), or '-' (coil). The assignment is computed from backbone hydrogen-bond geometry via the Kabsch–Sander algorithm.

P-SEA three-state annotation labels each residue as helix, strand, or coil based purely on the geometry of the Cα trace. It serves as a fallback when the full backbone (and thus DSSP) is unavailable.

φ (phi) and ψ (psi) are the two rotatable backbone dihedrals per residue: φ is the C(i-1)–N–Cα–C torsion, ψ is the N–Cα–C–N(i+1) torsion, both in degrees on (−180°, 180°]. α-helical residues cluster near (−60°, −45°); β-strand residues near (−120°, +130°). A Ramachandran plot is simply a scatter of (φ, ψ) for every residue.

— Global shape and packing —

Radius of gyration (Rg) is the root-mean-square distance of Cα atoms from their centroid — a single number for overall size and compactness. A globular domain of N residues has Rg ≈ 2.2·N^0.38 Å; an extended or disordered chain has a much larger Rg. The Cα contact count is the number of residue pairs whose Cα atoms are within 8 Å and are more than four positions apart in sequence — a standard proxy for tertiary packing density. The bounding box is the smallest axis-aligned box enclosing all Cα atoms.

Accessible surface area quantifies burial. A residue with SASA near zero is packed into the hydrophobic core; one with SASA >100 Å² sits on the surface. Computed here via the Shrake–Rupley numerical algorithm with a 1.4 Å probe.

The contact map is a binary N×N matrix image: pixel (i, j) is dark where Cα_i and Cα_j are within 8 Å and |i−j|>4. Because the |i−j|>4 filter removes local helical contacts, off-diagonal stripes parallel to the main diagonal indicate parallel β-sheets; stripes perpendicular to it indicate antiparallel β-sheets. The Ramachandran plot scatters every residue's (φ, ψ) pair against the sterically allowed regions. The PAE heatmap renders the predicted-aligned-error matrix.

— Structural neighborhood —

A 3Di character summarizes, for each residue, the relative orientation of the Cα frame of its nearest spatial neighbor. Because it encodes fold topology rather than chemistry, 3Di alignments detect remote structural similarity that sequence alignment misses.

Structural nearest neighbors (via Foldseek easy-search vs the PDB). Reported per hit: target PDB id, E-value, and alignment TM-score. A TM-score above ~0.5 is the conventional threshold for 'same fold'.

— Confidence and disorder —

For AlphaFold models, the B-factor field carries pLDDT — the model's own estimate of local accuracy on a 0–100 scale. Regions with pLDDT<50 should be treated as essentially unmodeled; they often correspond to intrinsically disordered segments.

B-factor (Debye–Waller factor) reflects atomic displacement in the crystal lattice. It is an experimental observable (units Å²), not a prediction; low values mean the atom is pinned down, high values mean it moves or is heterogeneous across the crystal.

Predicted Aligned Error (PAE) is an AlphaFold confidence matrix: entry (i, j) is the expected error in the position of residue j, in ångströms, when the prediction is superimposed on the true structure at residue i. Low PAE within a block of residues means that block is internally rigid and well-predicted; high PAE between two blocks means their relative placement is uncertain even if each block individually is confident.